Protein 2CA5 (pdb70)

Nearest PDB structures (foldseek):
  7rye-assembly1_G  TM=7.522E-01  e=7.775E-05  Salmonella enterica subsp. enterica serovar Typhimurium
  7syt-assembly1_O  TM=7.404E-01  e=2.334E+00  Oryctolagus cuniculus
  6ha8-assembly1_o  TM=7.551E-01  e=6.544E+00  Bacillus subtilis subsp. subtilis str. 168
  2ca5-assembly2_B  TM=1.017E+00  e=1.567E-07  Shigella flexneri
  7rye-assembly1_G  TM=8.542E-01  e=6.595E-05  Salmonella enterica subsp. enterica serovar Typhimurium

Organism: Shigella flexneri (NCBI:txid623)

InterPro domains:
  IPR011841 Type III secretion system, needle protein [TIGR02105] (12-82)
  IPR021123 Type III secretion, needle-protein-like [PF09392] (14-81)
  IPR037203 Type III secretion, needle-protein-like superfamily [SSF140129] (3-78)

Foldseek 3Di:
DDDLVVLVVVLVVLVVVCVVPVVPVVSVVVNVVSVVVSVVVVVVVVVVVVVVVVVVVVVVVD/DCCVLVVVLVVLVVLLVVLVVVCVVPVVDVVSVVVNVVSVVVNVVSVVVVVVVVVVVVVVD

CATH classification: 1.20.58.90

Structure (mmCIF, N/CA/C/O backbone):
data_2CA5
#
_entry.id   2CA5
#
_cell.length_a   183.203
_cell.length_b   28.123
_cell.length_c   27.723
_cell.angle_alpha   90.00
_cell.angle_beta   96.47
_cell.angle_gamma   90.00
#
_symmetry.space_group_name_H-M   'C 1 2 1'
#
loop_
_entity.id
_entity.type
_entity.pdbx_description
1 polymer MXIH
2 non-polymer 'ISOPROPYL ALCOHOL'
3 non-polymer GLYCEROL
4 non-polymer 'SODIUM ION'
5 water water
#
loop_
_atom_site.group_PDB
_atom_site.id
_atom_site.type_symbol
_atom_site.label_atom_id
_atom_site.label_alt_id
_atom_site.label_comp_id
_atom_site.label_asym_id
_atom_site.label_entity_id
_atom_site.label_seq_id
_atom_site.pdbx_PDB_ins_code
_atom_site.Cartn_x
_atom_site.Cartn_y
_atom_site.Cartn_z
_atom_site.occupancy
_atom_site.B_iso_or_equiv
_atom_site.auth_seq_id
_atom_site.auth_comp_id
_atom_site.auth_asym_id
_atom_site.auth_atom_id
_atom_site.pdbx_PDB_model_num
ATOM 1 N N . ASP A 1 20 ? 42.595 19.853 1.515 1.00 45.56 20 ASP A N 1
ATOM 2 C CA . ASP A 1 20 ? 42.292 20.837 0.479 1.00 44.86 20 ASP A CA 1
ATOM 3 C C . ASP A 1 20 ? 43.429 20.936 -0.541 1.00 48.20 20 ASP A C 1
ATOM 4 O O . ASP A 1 20 ? 44.062 21.980 -0.669 1.00 48.38 20 ASP A O 1
ATOM 9 N N . ASP A 1 21 ? 43.657 19.851 -1.276 1.00 43.96 21 ASP A N 1
ATOM 10 C CA . ASP A 1 21 ? 44.716 19.771 -2.284 1.00 43.48 21 ASP A CA 1
ATOM 11 C C . ASP A 1 21 ? 44.449 20.668 -3.507 1.00 46.17 21 ASP A C 1
ATOM 12 O O . ASP A 1 21 ? 43.350 20.666 -4.067 1.00 45.59 21 ASP A O 1
ATOM 17 N N . GLY A 1 22 ? 45.479 21.399 -3.930 1.00 41.81 22 GLY A N 1
ATOM 18 C CA . GLY A 1 22 ? 45.396 22.327 -5.061 1.00 41.11 22 GLY A CA 1
ATOM 19 C C . GLY A 1 22 ? 45.065 21.714 -6.428 1.00 43.65 22 GLY A C 1
ATOM 20 O O . GLY A 1 22 ? 44.152 22.174 -7.115 1.00 43.32 22 GLY A O 1
ATOM 21 N N . THR A 1 23 ? 45.834 20.718 -6.851 1.00 38.78 23 THR A N 1
ATOM 22 C CA . THR A 1 23 ? 45.590 20.097 -8.148 1.00 38.23 23 THR A CA 1
ATOM 23 C C . THR A 1 23 ? 44.249 19.368 -8.207 1.00 39.28 23 THR A C 1
ATOM 24 O O . THR A 1 23 ? 43.633 19.280 -9.271 1.00 38.50 23 THR A O 1
ATOM 28 N N . GLN A 1 24 ? 43.788 18.874 -7.060 1.00 33.18 24 GLN A N 1
ATOM 29 C CA . GLN A 1 24 ? 42.495 18.196 -6.984 1.00 32.03 24 GLN A CA 1
ATOM 30 C C . GLN A 1 24 ? 41.377 19.219 -7.136 1.00 33.61 24 GLN A C 1
ATOM 31 O O . GLN A 1 24 ? 40.351 18.947 -7.754 1.00 32.71 24 GLN A O 1
ATOM 37 N N . THR A 1 25 ? 41.600 20.405 -6.580 1.00 28.89 25 THR A N 1
ATOM 38 C CA . THR A 1 25 ? 40.647 21.505 -6.678 1.00 28.00 25 THR A CA 1
ATOM 39 C C . THR A 1 25 ? 40.567 22.019 -8.119 1.00 31.68 25 THR A C 1
ATOM 40 O O . THR A 1 25 ? 39.475 22.260 -8.643 1.00 30.24 25 THR A O 1
ATOM 44 N N . LEU A 1 26 ? 41.728 22.199 -8.749 1.00 28.18 26 LEU A N 1
ATOM 45 C CA . LEU A 1 26 ? 41.784 22.674 -10.132 1.00 28.01 26 LEU A CA 1
ATOM 46 C C . LEU A 1 26 ? 41.080 21.687 -11.051 1.00 28.18 26 LEU A C 1
ATOM 47 O O . LEU A 1 26 ? 40.418 22.080 -12.004 1.00 27.08 26 LEU A O 1
ATOM 52 N N . GLN A 1 27 ? 41.202 20.400 -10.750 1.00 24.40 27 GLN A N 1
ATOM 53 C CA . GLN A 1 27 ? 40.535 19.384 -11.559 1.00 24.06 27 GLN A CA 1
ATOM 54 C C . GLN A 1 27 ? 39.017 19.417 -11.386 1.00 24.74 27 GLN A C 1
ATOM 55 O O . GLN A 1 27 ? 38.271 19.109 -12.312 1.00 23.56 27 GLN A O 1
ATOM 61 N N . GLY A 1 28 ? 38.571 19.796 -10.192 1.00 20.40 28 GLY A N 1
ATOM 62 C CA . GLY A 1 28 ? 37.149 19.934 -9.904 1.00 19.33 28 GLY A CA 1
ATOM 63 C C . GLY A 1 28 ? 36.599 21.116 -10.702 1.00 20.64 28 GLY A C 1
ATOM 64 O O . GLY A 1 28 ? 35.533 21.023 -11.296 1.00 19.55 28 GLY A O 1
ATOM 65 N N . GLU A 1 29 ? 37.346 22.217 -10.729 1.00 17.42 29 GLU A N 1
ATOM 66 C CA . GLU A 1 29 ? 36.946 23.407 -11.484 1.00 17.31 29 GLU A CA 1
ATOM 67 C C . GLU A 1 29 ? 36.906 23.091 -12.976 1.00 19.98 29 GLU A C 1
ATOM 68 O O . GLU A 1 29 ? 36.013 23.544 -13.696 1.00 18.79 29 GLU A O 1
ATOM 74 N N . LEU A 1 30 ? 37.861 22.286 -13.425 1.00 17.55 30 LEU A N 1
ATOM 75 C CA . LEU A 1 30 ? 37.917 21.862 -14.825 1.00 17.86 30 LEU A CA 1
ATOM 76 C C . LEU A 1 30 ? 36.696 20.998 -15.161 1.00 20.31 30 LEU A C 1
ATOM 77 O O . LEU A 1 30 ? 36.065 21.171 -16.205 1.00 19.40 30 LEU A O 1
ATOM 82 N N . THR A 1 31 ? 36.334 20.093 -14.253 1.00 16.86 31 THR A N 1
ATOM 83 C CA . THR A 1 31 ? 35.168 19.237 -14.464 1.00 16.36 31 THR A CA 1
ATOM 84 C C . THR A 1 31 ? 33.870 20.041 -14.583 1.00 18.90 31 THR A C 1
ATOM 85 O O . THR A 1 31 ? 33.015 19.737 -15.414 1.00 18.58 31 THR A O 1
ATOM 89 N N . LEU A 1 32 ? 33.716 21.056 -13.743 1.00 15.90 32 LEU A N 1
ATOM 90 C CA . LEU A 1 32 ? 32.514 21.884 -13.772 1.00 16.16 32 LEU A CA 1
ATOM 91 C C . LEU A 1 32 ? 32.482 22.730 -15.047 1.00 18.23 32 LEU A C 1
ATOM 92 O O . LEU A 1 32 ? 31.421 22.973 -15.6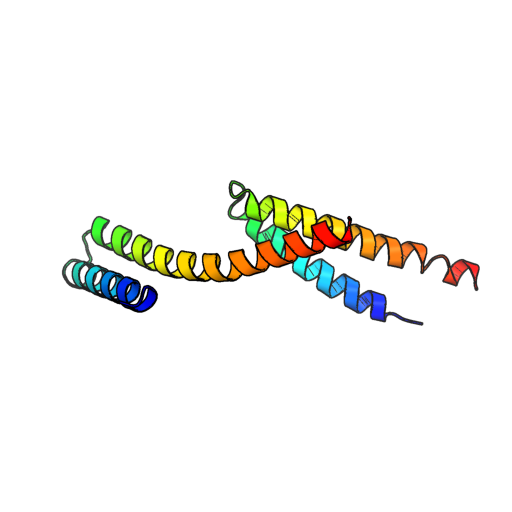18 1.00 17.24 32 LEU A O 1
ATOM 97 N N . ALA A 1 33 ? 33.651 23.155 -15.511 1.00 14.62 33 ALA A N 1
ATOM 98 C CA . ALA A 1 33 ? 33.714 23.928 -16.755 1.00 14.41 33 ALA A CA 1
ATOM 99 C C . ALA A 1 33 ? 33.337 23.019 -17.928 1.00 17.16 33 ALA A C 1
ATOM 100 O O . ALA A 1 33 ? 32.645 23.432 -18.860 1.00 16.89 33 ALA A O 1
ATOM 102 N N . LEU A 1 34 ? 33.771 21.766 -17.868 1.00 14.27 34 LEU A N 1
ATOM 103 C CA . LEU A 1 34 ? 33.448 20.817 -18.935 1.00 14.11 34 LEU A CA 1
ATOM 104 C C . LEU A 1 34 ? 31.943 20.566 -18.934 1.00 18.57 34 LEU A C 1
ATOM 105 O O . LEU A 1 34 ? 31.308 20.492 -19.981 1.00 18.85 34 LEU A O 1
ATOM 110 N N . ASP A 1 35 ? 31.380 20.456 -17.737 1.00 15.67 35 ASP A N 1
ATOM 111 C CA . ASP A 1 35 ? 29.956 20.205 -17.568 1.00 15.55 35 ASP A CA 1
ATOM 112 C C . ASP A 1 35 ? 29.105 21.302 -18.202 1.00 18.27 35 ASP A C 1
ATOM 113 O O . ASP A 1 35 ? 28.112 21.023 -18.874 1.00 17.38 35 ASP A O 1
ATOM 118 N N . LYS A 1 36 ? 29.491 22.554 -17.992 1.00 15.07 36 LYS A N 1
ATOM 119 C CA . LYS A 1 36 ? 28.738 23.666 -18.566 1.00 15.49 36 LYS A CA 1
ATOM 120 C C . LYS A 1 36 ? 28.804 23.631 -20.086 1.00 18.53 36 LYS A C 1
ATOM 121 O O . LYS A 1 36 ? 27.805 23.835 -20.774 1.00 17.83 36 LYS A O 1
ATOM 127 N N . LEU A 1 37 ? 29.994 23.364 -20.600 1.00 15.24 37 LEU A N 1
ATOM 128 C CA . LEU A 1 37 ? 30.218 23.294 -22.044 1.00 14.95 37 LEU A CA 1
ATOM 129 C C . LEU A 1 37 ? 29.423 22.121 -22.640 1.00 18.89 37 LEU A C 1
ATOM 130 O O . LEU A 1 37 ? 28.864 22.222 -23.734 1.00 18.30 37 LEU A O 1
ATOM 135 N N . ALA A 1 38 ? 29.437 20.991 -21.939 1.00 15.17 38 ALA A N 1
ATOM 136 C CA . ALA A 1 38 ? 28.764 19.776 -22.409 1.00 15.31 38 ALA A CA 1
ATOM 137 C C . ALA A 1 38 ? 27.261 19.981 -22.574 1.00 18.27 38 ALA A C 1
ATOM 138 O O . ALA A 1 38 ? 26.638 19.387 -23.451 1.00 17.23 38 ALA A O 1
ATOM 140 N N . LYS A 1 39 ? 26.678 20.814 -21.718 1.00 15.71 39 LYS A N 1
ATOM 141 C CA . LYS A 1 39 ? 25.238 21.083 -21.790 1.00 16.67 39 LYS A CA 1
ATOM 142 C C . LYS A 1 39 ? 24.875 22.139 -22.836 1.00 22.38 39 LYS A C 1
ATOM 143 O O . LYS A 1 39 ? 23.750 22.156 -23.336 1.00 23.17 39 LYS A O 1
ATOM 149 N N . ASN A 1 40 ? 25.810 23.032 -23.153 1.00 18.71 40 ASN A N 1
ATOM 150 C CA . ASN A 1 40 ? 25.536 24.101 -24.129 1.00 18.32 40 ASN A CA 1
ATOM 151 C C . ASN A 1 40 ? 26.749 24.346 -25.003 1.00 20.12 40 ASN A C 1
ATOM 152 O O . ASN A 1 40 ? 27.362 25.408 -24.937 1.00 18.98 40 ASN A O 1
ATOM 157 N N . PRO A 1 41 ? 27.083 23.364 -25.827 1.00 16.37 41 PRO A N 1
ATOM 158 C CA . PRO A 1 41 ? 28.276 23.427 -26.657 1.00 15.61 41 PRO A CA 1
ATOM 159 C C . PRO A 1 41 ? 28.303 24.485 -27.760 1.00 19.99 41 PRO A C 1
ATOM 160 O O . PRO A 1 41 ? 29.339 24.702 -28.366 1.00 18.48 41 PRO A O 1
ATOM 164 N N . SER A 1 42 ? 27.193 25.170 -28.006 1.00 18.96 42 SER A N 1
ATOM 165 C CA . SER A 1 42 ? 27.226 26.233 -29.013 1.00 19.92 42 SER A CA 1
ATOM 166 C C . SER A 1 42 ? 27.558 27.604 -28.398 1.00 24.67 42 SER A C 1
ATOM 167 O O . SER A 1 42 ? 27.701 28.599 -29.111 1.00 25.17 42 SER A O 1
ATOM 170 N N . ASN A 1 43 ? 27.713 27.646 -27.076 1.00 19.60 43 ASN A N 1
ATOM 171 C CA . ASN A 1 43 ? 28.077 28.890 -26.400 1.00 19.00 43 ASN A CA 1
ATOM 172 C C . ASN A 1 43 ? 29.606 29.016 -26.446 1.00 22.05 43 ASN A C 1
ATOM 173 O O . ASN A 1 43 ? 30.314 28.251 -25.798 1.00 20.74 43 ASN A O 1
ATOM 178 N N . PRO A 1 44 ? 30.118 29.954 -27.239 1.00 18.58 44 PRO A N 1
ATOM 179 C CA . PRO A 1 44 ? 31.570 30.110 -27.376 1.00 17.71 44 PRO A CA 1
ATOM 180 C C . PRO A 1 44 ? 32.259 30.592 -26.095 1.00 20.46 44 PRO A C 1
ATOM 181 O O . PRO A 1 44 ? 33.450 30.376 -25.901 1.00 20.83 44 PRO A O 1
ATOM 185 N N . GLN A 1 45 ? 31.517 31.247 -25.213 1.00 16.95 45 GLN A N 1
ATOM 186 C CA . GLN A 1 45 ? 32.121 31.720 -23.973 1.00 15.82 45 GLN A CA 1
ATOM 187 C C . GLN A 1 45 ? 32.463 30.542 -23.055 1.00 18.06 45 GLN A C 1
ATOM 188 O O . GLN A 1 45 ? 33.498 30.539 -22.389 1.00 16.56 45 GLN A O 1
ATOM 194 N N . LEU A 1 46 ? 31.602 29.531 -23.043 1.00 15.76 46 LEU A N 1
ATOM 195 C CA . LEU A 1 46 ? 31.837 28.329 -22.220 1.00 15.35 46 LEU A CA 1
ATOM 196 C C . LEU A 1 46 ? 33.022 27.535 -22.757 1.00 18.05 46 LEU A C 1
ATOM 197 O O . LEU A 1 46 ? 33.761 26.906 -21.996 1.00 16.34 46 LEU A O 1
ATOM 202 N N . LEU A 1 47 ? 33.214 27.576 -24.074 1.00 15.54 47 LEU A N 1
ATOM 203 C CA . LEU A 1 47 ? 34.365 26.912 -24.678 1.00 15.19 47 LEU A CA 1
ATOM 204 C C . LEU A 1 47 ? 35.640 27.634 -24.221 1.00 19.34 47 LEU A C 1
ATOM 205 O O . LEU A 1 47 ? 36.611 27.004 -23.787 1.00 18.26 47 LEU A O 1
ATOM 210 N N . ALA A 1 48 ? 35.628 28.962 -24.310 1.00 16.90 48 ALA A N 1
ATOM 211 C CA . ALA A 1 48 ? 36.787 29.764 -23.916 1.00 16.56 48 ALA A CA 1
ATOM 212 C C . ALA A 1 48 ? 37.112 29.555 -22.446 1.00 19.22 48 ALA A C 1
ATOM 213 O O . ALA A 1 48 ? 38.272 29.513 -22.063 1.00 18.72 48 ALA A O 1
ATOM 215 N N . GLU A 1 49 ? 36.082 29.450 -21.615 1.00 16.33 49 GLU A N 1
ATOM 216 C CA . GLU A 1 49 ? 36.299 29.237 -20.191 1.00 15.99 49 GLU A CA 1
ATOM 217 C C . GLU A 1 49 ? 36.922 27.866 -19.923 1.00 18.70 49 GLU A C 1
ATOM 218 O O . GLU A 1 49 ? 37.774 27.727 -19.048 1.00 18.26 49 GLU A O 1
ATOM 224 N N . TYR A 1 50 ? 36.488 26.850 -20.663 1.00 14.95 50 TYR A N 1
ATOM 225 C CA . TYR A 1 50 ? 37.055 25.518 -20.476 1.00 14.63 50 TYR A CA 1
ATOM 226 C C . TYR A 1 50 ? 38.518 25.509 -20.922 1.00 18.97 50 TYR A C 1
ATOM 227 O O . TYR A 1 50 ? 39.388 24.973 -20.231 1.00 18.77 50 TYR A O 1
ATOM 236 N N . GLN A 1 51 ? 38.786 26.141 -22.060 1.00 16.46 51 GLN A N 1
ATOM 237 C CA . GLN A 1 51 ? 40.145 26.239 -22.588 1.00 17.25 51 GLN A CA 1
ATOM 238 C C . GLN A 1 51 ? 41.029 26.940 -21.575 1.00 20.93 51 GLN A C 1
ATOM 239 O O . GLN A 1 51 ? 42.154 26.526 -21.327 1.00 20.19 51 GLN A O 1
ATOM 245 N N . SER A 1 52 ? 40.530 28.038 -21.021 1.00 18.54 52 SER A N 1
ATOM 246 C CA . SER A 1 52 ? 41.307 28.800 -20.050 1.00 19.10 52 SER A CA 1
ATOM 247 C C . SER A 1 52 ? 41.596 27.965 -18.797 1.00 22.61 52 SER A C 1
ATOM 248 O O . SER A 1 52 ? 42.714 27.959 -18.274 1.00 22.36 52 SER A O 1
ATOM 251 N N . LYS A 1 53 ? 40.603 27.217 -18.336 1.00 18.16 53 LYS A N 1
ATOM 252 C CA . LYS A 1 53 ? 40.814 26.376 -17.164 1.00 17.79 53 LYS A CA 1
ATOM 253 C C . LYS A 1 53 ? 41.818 25.262 -17.459 1.00 21.42 53 LYS A C 1
ATOM 254 O O . LYS A 1 53 ? 42.663 24.932 -16.621 1.00 20.60 53 LYS A O 1
ATOM 260 N N . LEU A 1 54 ? 41.736 24.682 -18.652 1.00 17.97 54 LEU A N 1
ATOM 261 C CA . LEU A 1 54 ? 42.656 23.610 -19.009 1.00 18.40 54 LEU A CA 1
ATOM 262 C C . LEU A 1 54 ? 44.086 24.168 -19.077 1.00 25.15 54 LEU A C 1
ATOM 263 O O . LEU A 1 54 ? 45.028 23.541 -18.594 1.00 25.39 54 LEU A O 1
ATOM 268 N N . SER A 1 55 ? 44.242 25.362 -19.642 1.00 22.86 55 SER A N 1
ATOM 269 C CA . SER A 1 55 ? 45.565 25.990 -19.720 1.00 23.50 55 SER A CA 1
ATOM 270 C C . SER A 1 55 ? 46.093 26.266 -18.314 1.00 28.58 55 SER A C 1
ATOM 271 O O . SER A 1 55 ? 47.263 26.038 -18.024 1.00 27.76 55 SER A O 1
ATOM 276 N N . GLU A 1 56 ? 45.214 26.745 -17.441 1.00 26.90 56 GLU A N 1
ATOM 277 C CA . GLU A 1 56 ? 45.575 27.009 -16.052 1.00 27.97 56 GLU A CA 1
ATOM 278 C C . GLU A 1 56 ? 46.163 25.774 -15.370 1.00 35.21 56 GLU A C 1
ATOM 279 O O . GLU A 1 56 ? 47.074 25.882 -14.550 1.00 34.68 56 GLU A O 1
ATOM 285 N N . TYR A 1 57 ? 45.645 24.599 -15.708 1.00 35.30 57 TYR A N 1
ATOM 286 C CA . TYR A 1 57 ? 46.159 23.365 -15.128 1.00 36.66 57 TYR A CA 1
ATOM 287 C C . TYR A 1 57 ? 47.577 23.106 -15.624 1.00 40.72 57 TYR A C 1
ATOM 288 O O . TYR A 1 57 ? 48.437 22.682 -14.862 1.00 40.89 57 TYR A O 1
ATOM 297 N N . THR A 1 58 ? 47.819 23.364 -16.907 1.00 36.95 58 THR A N 1
ATOM 298 C CA . THR A 1 58 ? 49.146 23.164 -17.486 1.00 36.50 58 THR A CA 1
ATOM 299 C C . THR A 1 58 ? 50.144 24.201 -16.961 1.00 39.98 58 THR A C 1
ATOM 300 O O . THR A 1 58 ? 51.310 23.885 -16.717 1.00 39.70 58 THR A O 1
ATOM 304 N N . LEU A 1 59 ? 49.688 25.435 -16.765 1.00 35.32 59 LEU A N 1
ATOM 305 C CA . LEU A 1 59 ? 50.561 26.473 -16.223 1.00 35.37 59 LEU A CA 1
ATOM 306 C C . LEU A 1 59 ? 51.022 26.068 -14.824 1.00 39.06 59 LEU A C 1
ATOM 307 O O . LEU A 1 59 ? 52.152 26.356 -14.419 1.00 37.73 59 LEU A O 1
ATOM 312 N N . TYR A 1 60 ? 50.131 25.407 -14.090 1.00 36.56 60 TYR A N 1
ATOM 313 C CA . TYR A 1 60 ? 50.425 24.942 -12.741 1.00 37.92 60 TYR A CA 1
ATOM 314 C C . TYR A 1 60 ? 51.617 23.981 -12.748 1.00 42.60 60 TYR A C 1
ATOM 315 O O . TYR A 1 60 ? 52.512 24.084 -11.904 1.00 43.19 60 TYR A O 1
ATOM 324 N N . ARG A 1 61 ? 51.645 23.073 -13.720 1.00 37.66 61 ARG A N 1
ATOM 325 C CA . ARG A 1 61 ? 52.739 22.117 -13.844 1.00 37.22 61 ARG A CA 1
ATOM 326 C C . ARG A 1 61 ? 54.020 22.803 -14.317 1.00 41.79 61 ARG A C 1
ATOM 327 O O . ARG A 1 61 ? 55.111 22.468 -13.865 1.00 41.95 61 ARG A O 1
ATOM 335 N N . ASN A 1 62 ? 53.885 23.779 -15.210 1.00 38.16 62 ASN A N 1
ATOM 336 C CA . ASN A 1 62 ? 55.042 24.523 -15.693 1.00 38.38 62 ASN A CA 1
ATOM 337 C C . ASN A 1 62 ? 55.676 25.313 -14.550 1.00 41.98 62 ASN A C 1
ATOM 338 O O . ASN A 1 62 ? 56.899 25.485 -14.497 1.00 41.67 62 ASN A O 1
ATOM 343 N N . ALA A 1 63 ? 54.842 25.770 -13.621 1.00 37.56 63 ALA A N 1
ATOM 344 C CA . ALA A 1 63 ? 55.321 26.518 -12.461 1.00 36.83 63 ALA A CA 1
ATOM 345 C C . ALA A 1 63 ? 56.183 25.650 -11.536 1.00 38.47 63 ALA A C 1
ATOM 346 O O . ALA A 1 63 ? 57.141 26.133 -10.936 1.00 37.03 63 ALA A O 1
ATOM 348 N N . GLN A 1 64 ? 55.848 24.369 -11.430 1.00 34.52 64 GLN A N 1
ATOM 349 C CA . GLN A 1 64 ? 56.603 23.447 -10.576 1.00 33.68 64 GLN A CA 1
ATOM 350 C C . GLN A 1 64 ? 58.024 23.202 -11.096 1.00 35.41 64 GLN A C 1
ATOM 351 O O . GLN A 1 64 ? 58.984 23.136 -10.323 1.00 35.60 64 GLN A O 1
ATOM 357 N N . SER A 1 65 ? 58.153 23.062 -12.409 1.00 28.95 65 SER A N 1
ATOM 358 C CA . SER A 1 65 ? 59.455 22.853 -13.029 1.00 27.43 65 SER A CA 1
ATOM 359 C C . SER A 1 65 ? 60.219 24.172 -13.074 1.00 26.89 65 SER A C 1
ATOM 360 O O . SER A 1 65 ? 61.450 24.192 -13.081 1.00 24.87 65 SER A O 1
ATOM 363 N N . ASN A 1 66 ? 59.478 25.278 -13.068 1.00 21.46 66 ASN A N 1
ATOM 364 C CA . ASN A 1 66 ? 60.085 26.604 -13.084 1.00 20.21 66 ASN A CA 1
ATOM 365 C C . ASN A 1 66 ? 60.856 26.862 -11.793 1.00 20.89 66 ASN A C 1
ATOM 366 O O . ASN A 1 66 ? 61.896 27.509 -11.805 1.00 18.58 66 ASN A O 1
ATOM 371 N N . THR A 1 67 ? 60.353 26.340 -10.680 1.00 17.49 67 THR A N 1
ATOM 372 C CA . THR A 1 67 ? 61.020 26.534 -9.391 1.00 18.00 67 THR A CA 1
ATOM 373 C C . THR A 1 67 ? 62.380 25.855 -9.408 1.00 21.53 67 THR A C 1
ATOM 374 O O . THR A 1 67 ? 63.377 26.424 -8.965 1.00 19.40 67 THR A O 1
ATOM 378 N N . VAL A 1 68 ? 62.420 24.648 -9.968 1.00 19.84 68 VAL A N 1
ATOM 379 C CA . VAL A 1 68 ? 63.663 23.896 -10.072 1.00 19.76 68 VAL A CA 1
ATOM 380 C C . VAL A 1 68 ? 64.621 24.635 -10.993 1.00 22.09 68 VAL A C 1
ATOM 381 O O . VAL A 1 68 ? 65.808 24.736 -10.705 1.00 20.99 68 VAL A O 1
ATOM 385 N N . LYS A 1 69 ? 64.099 25.172 -12.092 1.00 18.83 69 LYS A N 1
ATOM 386 C CA . LYS A 1 69 ? 64.938 25.918 -13.025 1.00 18.92 69 LYS A CA 1
ATOM 387 C C . LYS A 1 69 ? 65.565 27.114 -12.316 1.00 21.30 69 LYS A C 1
ATOM 388 O O . LYS A 1 69 ? 66.738 27.425 -12.514 1.00 21.01 69 LYS A O 1
ATOM 394 N N . VAL A 1 70 ? 64.786 27.785 -11.477 1.00 16.05 70 VAL A N 1
ATOM 395 C CA . VAL A 1 70 ? 65.329 28.917 -10.728 1.00 14.88 70 VAL A CA 1
ATOM 396 C C . VAL A 1 70 ? 66.476 28.459 -9.822 1.00 18.30 70 VAL A C 1
ATOM 397 O O . VAL A 1 70 ? 67.524 29.097 -9.756 1.00 17.88 70 VAL A O 1
ATOM 401 N N . ILE A 1 71 ? 66.266 27.355 -9.114 1.00 15.64 71 ILE A N 1
ATOM 402 C CA . ILE A 1 71 ? 67.286 26.823 -8.216 1.00 16.34 71 ILE A CA 1
ATOM 403 C C . ILE A 1 71 ? 68.589 26.499 -8.966 1.00 22.08 71 ILE A C 1
ATOM 404 O O . ILE A 1 71 ? 69.685 26.780 -8.476 1.00 21.42 71 ILE A O 1
ATOM 409 N N . LYS A 1 72 ? 68.465 25.935 -10.164 1.00 20.27 72 LYS A N 1
ATOM 410 C CA . LYS A 1 72 ? 69.638 25.625 -10.975 1.00 21.05 72 LYS A CA 1
ATOM 411 C C . LYS A 1 72 ? 70.365 26.915 -11.324 1.00 26.05 72 LYS A C 1
ATOM 412 O O . LYS A 1 72 ? 71.592 26.967 -11.309 1.00 26.41 72 LYS A O 1
ATOM 418 N N . ASP A 1 73 ? 69.599 27.964 -11.614 1.00 21.88 73 ASP A N 1
ATOM 419 C CA . ASP A 1 73 ? 70.176 29.263 -11.924 1.00 21.77 73 ASP A CA 1
ATOM 420 C C . ASP A 1 73 ? 70.874 29.837 -10.684 1.00 25.98 73 ASP A C 1
ATOM 421 O O . ASP A 1 73 ? 71.961 30.406 -10.783 1.00 25.13 73 ASP A O 1
ATOM 426 N N . VAL A 1 74 ? 70.256 29.678 -9.512 1.00 22.31 74 VAL A N 1
ATOM 427 C CA . VAL A 1 74 ? 70.859 30.164 -8.272 1.00 21.72 74 VAL A CA 1
ATOM 428 C C . VAL A 1 74 ? 72.218 29.475 -8.061 1.00 27.68 74 VAL A C 1
ATOM 429 O O . VAL A 1 74 ? 73.201 30.109 -7.662 1.00 26.23 74 VAL A O 1
ATOM 433 N N . ASP A 1 75 ? 72.250 28.165 -8.286 1.00 26.07 75 ASP A N 1
ATOM 434 C CA . ASP A 1 75 ? 73.478 27.395 -8.120 1.00 27.17 75 ASP A CA 1
ATOM 435 C C . ASP A 1 75 ? 74.536 27.876 -9.115 1.00 33.11 75 ASP A C 1
ATOM 436 O O . ASP A 1 75 ? 75.697 28.050 -8.755 1.00 32.52 75 ASP A O 1
ATOM 441 N N . ALA A 1 76 ? 74.126 28.118 -10.357 1.00 31.00 76 ALA A N 1
ATOM 442 C CA . ALA A 1 76 ? 75.056 28.606 -11.370 1.00 31.70 76 ALA A CA 1
ATOM 443 C C . ALA A 1 76 ? 75.686 29.920 -10.922 1.00 37.90 76 ALA A C 1
ATOM 444 O O . ALA A 1 76 ? 76.887 30.121 -11.077 1.00 38.26 76 ALA A O 1
ATOM 446 N N . ALA A 1 77 ? 74.875 30.804 -10.350 1.00 35.52 77 ALA A N 1
ATOM 447 C CA . ALA A 1 77 ? 75.367 32.093 -9.867 1.00 36.02 77 ALA A CA 1
ATOM 448 C C . ALA A 1 77 ? 76.330 31.903 -8.697 1.00 41.91 77 ALA A C 1
ATOM 449 O O . ALA A 1 77 ? 77.327 32.617 -8.578 1.00 41.97 77 ALA A O 1
ATOM 451 N N . ILE A 1 78 ? 76.030 30.933 -7.840 1.00 39.43 78 ILE A N 1
ATOM 452 C CA . ILE A 1 78 ? 76.872 30.636 -6.685 1.00 40.13 78 ILE A CA 1
ATOM 453 C C . ILE A 1 78 ? 78.263 30.189 -7.140 1.00 47.66 78 ILE A C 1
ATOM 454 O O . ILE A 1 78 ? 79.274 30.557 -6.544 1.00 47.09 78 ILE A O 1
ATOM 459 N N . LEU A 1 79 ? 78.306 29.393 -8.201 1.00 47.07 79 LEU A N 1
ATOM 460 C CA . LEU A 1 79 ? 79.570 28.895 -8.726 1.00 48.40 79 LEU A CA 1
ATOM 461 C C . LEU A 1 79 ? 80.410 30.012 -9.336 1.00 56.49 79 LEU A C 1
ATOM 462 O O . LEU A 1 79 ? 81.616 30.085 -9.106 1.00 56.39 79 LEU A O 1
ATOM 467 N N . GLU A 1 80 ? 79.773 30.886 -10.107 1.00 55.83 80 GLU A N 1
ATOM 468 C CA . GLU A 1 80 ? 80.484 32.003 -10.716 1.00 56.96 80 GLU A CA 1
ATOM 469 C C . GLU A 1 80 ? 80.936 32.986 -9.638 1.00 64.25 80 GLU A C 1
ATOM 470 O O . GLU A 1 80 ? 81.570 33.998 -9.934 1.00 64.18 80 GLU A O 1
ATOM 476 N N . HIS A 1 81 ? 80.630 32.655 -8.385 1.00 63.17 81 HIS A N 1
ATOM 477 C CA . HIS A 1 81 ? 80.998 33.471 -7.228 1.00 71.26 81 HIS A CA 1
ATOM 478 C C . HIS A 1 81 ? 80.770 34.961 -7.456 1.00 83.45 81 HIS A C 1
ATOM 479 O O . HIS A 1 81 ? 81.770 35.689 -7.629 1.00 85.82 81 HIS A O 1
ATOM 486 N N . LEU B 1 15 ? 91.726 10.297 -30.701 1.00 81.26 15 LEU B N 1
ATOM 487 C CA . LEU B 1 15 ? 90.419 10.388 -31.342 1.00 81.05 15 LEU B CA 1
ATOM 488 C C . LEU B 1 15 ? 89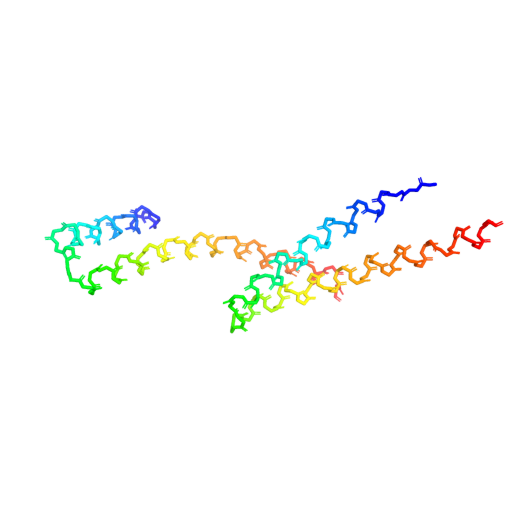.308 10.372 -30.299 1.00 85.25 15 LEU B C 1
ATOM 489 O O . LEU B 1 15 ? 89.120 9.379 -29.594 1.00 84.68 15 LEU B O 1
ATOM 494 N N . SER B 1 16 ? 88.588 11.485 -30.192 1.00 82.02 16 SER B N 1
ATOM 495 C CA . SER B 1 16 ? 87.500 11.596 -29.231 1.00 81.92 16 SER B CA 1
ATOM 496 C C . SER B 1 16 ? 86.314 12.364 -29.803 1.00 85.53 16 SER B C 1
ATOM 497 O O . SER B 1 16 ? 86.031 13.487 -29.384 1.00 85.07 16 SER B O 1
ATOM 500 N N . GLU B 1 17 ? 85.612 11.747 -30.748 1.00 81.86 17 GLU B N 1
ATOM 501 C CA . GLU B 1 17 ? 84.436 12.372 -31.338 1.00 81.51 17 GLU B CA 1
ATOM 502 C C . GLU B 1 17 ? 83.291 12.333 -30.329 1.00 84.69 17 GLU B C 1
ATOM 503 O O . GLU B 1 17 ? 82.118 12.441 -30.690 1.00 84.47 17 GLU B O 1
ATOM 509 N N . THR B 1 18 ? 83.653 12.177 -29.058 1.00 80.36 18 THR B N 1
ATOM 510 C CA . THR B 1 18 ? 82.690 12.164 -27.965 1.00 79.79 18 THR B CA 1
ATOM 511 C C . THR B 1 18 ? 82.365 13.616 -27.642 1.00 82.38 18 THR B C 1
ATOM 512 O O . THR B 1 18 ? 81.404 13.915 -26.931 1.00 81.76 18 THR B O 1
ATOM 516 N N . PHE B 1 19 ? 83.181 14.514 -28.185 1.00 78.10 19 PHE B N 1
ATOM 517 C CA . PHE B 1 19 ? 82.967 15.945 -28.035 1.00 77.33 19 PHE B CA 1
ATOM 518 C C . PHE B 1 19 ? 82.016 16.312 -29.166 1.00 79.26 19 PHE B C 1
ATOM 519 O O . PHE B 1 19 ? 81.514 17.433 -29.244 1.00 79.38 19 PHE B O 1
ATOM 527 N N . ASP B 1 20 ? 81.764 15.329 -30.026 1.00 73.49 20 ASP B N 1
ATOM 528 C CA . ASP B 1 20 ? 80.853 15.479 -31.155 1.00 72.15 20 ASP B CA 1
ATOM 529 C C . ASP B 1 20 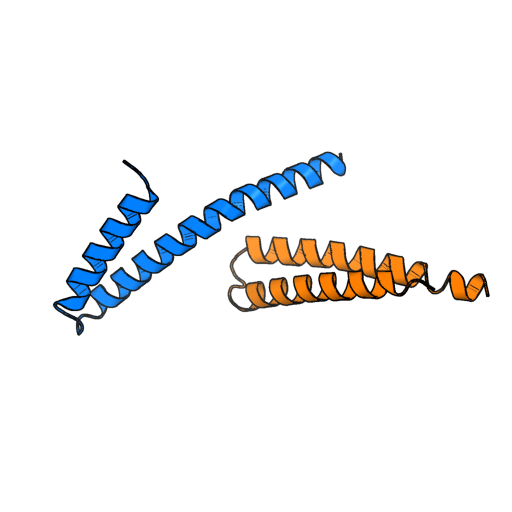? 79.449 15.111 -30.689 1.00 72.04 20 ASP B C 1
ATOM 530 O O . ASP B 1 20 ? 78.454 15.646 -31.181 1.00 71.46 20 ASP B O 1
ATOM 535 N N . ASP B 1 21 ? 79.383 14.199 -29.725 1.00 65.33 21 ASP B N 1
ATOM 536 C CA . ASP B 1 21 ? 78.116 13.768 -29.155 1.00 63.56 21 ASP B CA 1
ATOM 537 C C . ASP B 1 21 ? 77.588 14.875 -28.254 1.00 62.63 21 ASP B C 1
ATOM 538 O O . ASP B 1 21 ? 76.384 15.115 -28.192 1.00 61.69 21 ASP B O 1
ATOM 543 N N . GLY B 1 22 ? 78.505 15.550 -27.568 1.00 55.90 22 GLY B N 1
ATOM 544 C CA . GLY B 1 22 ? 78.158 16.626 -26.646 1.00 53.96 22 GLY B CA 1
ATOM 545 C C . GLY B 1 22 ? 77.619 17.865 -27.354 1.00 53.57 22 GLY B C 1
ATOM 546 O O . GLY B 1 22 ? 76.736 18.546 -26.833 1.00 52.15 22 GLY B O 1
ATOM 547 N N . THR B 1 23 ? 78.159 18.163 -28.531 1.00 48.57 23 THR B N 1
ATOM 548 C CA . THR B 1 23 ? 77.722 19.328 -29.288 1.00 48.10 23 THR B CA 1
ATOM 549 C C . THR B 1 23 ? 76.394 19.083 -29.993 1.00 50.38 23 THR B C 1
ATOM 550 O O . THR B 1 23 ? 75.638 20.019 -30.240 1.00 49.85 23 THR B O 1
ATOM 554 N N . GLN B 1 24 ? 76.114 17.822 -30.308 1.00 45.49 24 GLN B N 1
ATOM 555 C CA . GLN B 1 24 ? 74.870 17.457 -30.977 1.00 44.50 24 GLN B CA 1
ATOM 556 C C . GLN B 1 24 ? 73.705 17.581 -30.000 1.00 45.29 24 GLN B C 1
ATOM 557 O O . GLN B 1 24 ? 72.635 18.065 -30.356 1.00 45.28 24 GLN B O 1
ATOM 563 N N . THR B 1 25 ? 73.929 17.168 -28.758 1.00 38.94 25 THR B N 1
ATOM 564 C CA . THR B 1 25 ? 72.901 17.253 -27.725 1.00 37.23 25 THR B CA 1
ATOM 565 C C . THR B 1 25 ? 72.668 18.701 -27.282 1.00 38.30 25 THR B C 1
ATOM 566 O O . THR B 1 25 ? 71.544 19.085 -26.919 1.00 36.82 25 THR B O 1
ATOM 570 N N . LEU B 1 26 ? 73.741 19.490 -27.285 1.00 31.99 26 LEU B N 1
ATOM 571 C CA . LEU B 1 26 ? 73.656 20.899 -26.910 1.00 30.14 26 LEU B CA 1
ATOM 572 C C . LEU B 1 26 ? 72.956 21.658 -28.035 1.00 28.57 26 LEU B C 1
ATOM 573 O O . LEU B 1 26 ? 72.132 22.535 -27.787 1.00 26.88 26 LEU B O 1
ATOM 578 N N . GLN B 1 27 ? 73.269 21.298 -29.275 1.00 23.87 27 GLN B N 1
ATOM 579 C CA . GLN B 1 27 ? 72.636 21.937 -30.423 1.00 23.14 27 GLN B CA 1
ATOM 580 C C . GLN B 1 27 ? 71.142 21.627 -30.482 1.00 24.69 27 GLN B C 1
ATOM 581 O O . GLN B 1 27 ? 70.357 22.443 -30.956 1.00 23.17 27 GLN B O 1
ATOM 587 N N . GLY B 1 28 ? 70.764 20.441 -30.009 1.00 20.43 28 GLY B N 1
ATOM 588 C CA . GLY B 1 28 ? 69.366 20.021 -29.993 1.00 19.34 28 GLY B CA 1
ATOM 589 C C . GLY B 1 28 ? 68.610 20.805 -28.935 1.00 20.80 28 GLY B C 1
ATOM 590 O O . GLY B 1 28 ? 67.488 21.263 -29.161 1.00 18.98 28 GLY B O 1
ATOM 591 N N . GLU B 1 29 ? 69.237 20.981 -27.780 1.00 17.02 29 GLU B N 1
ATOM 592 C CA . GLU B 1 29 ? 68.624 21.741 -26.704 1.00 17.01 29 GLU B CA 1
ATOM 593 C C . GLU B 1 29 ? 68.457 23.194 -27.130 1.00 19.38 29 GLU B C 1
ATOM 594 O O . GLU B 1 29 ? 67.459 23.840 -26.806 1.00 17.35 29 GLU B O 1
ATOM 600 N N . LEU B 1 30 ? 69.451 23.701 -27.851 1.00 17.40 30 LEU B N 1
ATOM 601 C CA . LEU B 1 30 ? 69.429 25.077 -28.336 1.00 16.86 30 LEU B CA 1
ATOM 602 C C . LEU B 1 30 ? 68.286 25.247 -29.331 1.00 19.25 30 LEU B C 1
ATOM 603 O O . LEU B 1 30 ? 67.568 26.244 -29.298 1.00 18.02 30 LEU B O 1
ATOM 608 N N . THR B 1 31 ? 68.112 24.259 -30.204 1.00 15.21 31 THR B N 1
ATOM 609 C CA . THR B 1 31 ? 67.036 24.286 -31.195 1.00 14.96 31 THR B CA 1
ATOM 610 C C . THR B 1 31 ? 65.657 24.317 -30.526 1.00 17.83 31 THR B C 1
ATOM 611 O O . THR B 1 31 ? 64.774 25.078 -30.920 1.00 15.79 31 THR B O 1
ATOM 615 N N . LEU B 1 32 ? 65.468 23.469 -29.523 1.00 15.79 32 LEU B N 1
ATOM 616 C CA . LEU B 1 32 ? 64.191 23.418 -28.825 1.00 16.69 32 LEU B CA 1
ATOM 617 C C . LEU B 1 32 ? 63.922 24.734 -28.088 1.00 18.83 32 LEU B C 1
ATOM 618 O O . LEU B 1 32 ? 62.790 25.195 -28.018 1.00 18.02 32 LEU B O 1
ATOM 623 N N . ALA B 1 33 ? 64.971 25.335 -27.539 1.00 16.06 33 ALA B N 1
ATOM 624 C CA . ALA B 1 33 ? 64.842 26.616 -26.831 1.00 15.61 33 ALA B CA 1
ATOM 625 C C . ALA B 1 33 ? 64.447 27.723 -27.822 1.00 16.87 33 ALA B C 1
ATOM 626 O O . ALA B 1 33 ? 63.628 28.597 -27.521 1.00 15.04 33 ALA B O 1
ATOM 628 N N . LEU B 1 34 ? 65.032 27.684 -29.010 1.00 13.64 34 LEU B N 1
ATOM 629 C CA . LEU B 1 34 ? 64.716 28.685 -30.023 1.00 13.35 34 LEU B CA 1
ATOM 630 C C . LEU B 1 34 ? 63.284 28.494 -30.504 1.00 17.99 34 LEU B C 1
ATOM 631 O O . LEU B 1 34 ? 62.560 29.464 -30.711 1.00 18.44 34 LEU B O 1
ATOM 636 N N . ASP B 1 35 ? 62.874 27.239 -30.669 1.00 14.65 35 ASP B N 1
ATOM 637 C CA . ASP B 1 35 ? 61.514 26.933 -31.106 1.00 15.33 35 ASP B CA 1
ATOM 638 C C . ASP B 1 35 ? 60.489 27.538 -30.154 1.00 19.35 35 ASP B C 1
ATOM 639 O O . ASP B 1 35 ? 59.523 28.155 -30.585 1.00 18.75 35 ASP B O 1
ATOM 644 N N . LYS B 1 36 ? 60.705 27.365 -28.854 1.00 16.91 36 LYS B N 1
ATOM 645 C CA . LYS B 1 36 ? 59.783 27.913 -27.868 1.00 16.22 36 LYS B CA 1
ATOM 646 C C . LYS B 1 36 ? 59.741 29.438 -27.919 1.00 17.60 36 LYS B C 1
ATOM 647 O O . LYS B 1 36 ? 58.677 30.032 -27.821 1.00 15.75 36 LYS B O 1
ATOM 653 N N . LEU B 1 37 ? 60.904 30.065 -28.063 1.00 14.88 37 LEU B N 1
ATOM 654 C CA . LEU B 1 37 ? 60.996 31.525 -28.136 1.00 14.98 37 LEU B CA 1
ATOM 655 C C . LEU B 1 37 ? 60.296 32.043 -29.396 1.00 19.22 37 LEU B C 1
ATOM 656 O O . LEU B 1 37 ? 59.593 33.053 -29.369 1.00 17.79 37 LEU B O 1
ATOM 661 N N . ALA B 1 38 ? 60.466 31.320 -30.495 1.00 17.07 38 ALA B N 1
ATOM 662 C CA . ALA B 1 38 ? 59.851 31.697 -31.767 1.00 17.07 38 ALA B CA 1
ATOM 663 C C . ALA B 1 38 ? 58.321 31.742 -31.687 1.00 21.60 38 ALA B C 1
ATOM 664 O O . ALA B 1 38 ? 57.678 32.551 -32.360 1.00 20.80 38 ALA B O 1
ATOM 666 N N . LYS B 1 39 ? 57.742 30.868 -30.871 1.00 18.73 39 LYS B N 1
ATOM 667 C CA . LYS B 1 39 ? 56.289 30.797 -30.749 1.00 18.91 39 LYS B CA 1
ATOM 668 C C . LYS B 1 39 ? 55.694 31.781 -29.748 1.00 21.42 39 LYS B C 1
ATOM 669 O O . LYS B 1 39 ? 54.530 32.154 -29.860 1.00 21.54 39 LYS B O 1
ATOM 675 N N . ASN B 1 40 ? 56.497 32.201 -28.779 1.00 16.97 40 ASN B N 1
ATOM 676 C CA . ASN B 1 40 ? 56.047 33.119 -27.739 1.00 16.39 40 ASN B CA 1
ATOM 677 C C . ASN B 1 40 ? 57.190 34.081 -27.425 1.00 19.62 40 ASN B C 1
ATOM 678 O O . ASN B 1 40 ? 57.778 34.011 -26.353 1.00 18.59 40 ASN B O 1
ATOM 683 N N . PRO B 1 41 ? 57.516 34.956 -28.382 1.00 16.78 41 PRO B N 1
ATOM 684 C CA . PRO B 1 41 ? 58.621 35.895 -28.236 1.00 16.23 41 PRO B CA 1
ATOM 685 C C . PRO B 1 41 ? 58.453 37.002 -27.197 1.00 20.24 41 PRO B C 1
ATOM 686 O O . PRO B 1 41 ? 59.410 37.714 -26.900 1.00 19.40 41 PRO B O 1
ATOM 690 N N . SER B 1 42 ? 57.261 37.148 -26.632 1.00 18.42 42 SER B N 1
ATOM 691 C CA . SER B 1 42 ? 57.056 38.155 -25.588 1.00 19.33 42 SER B CA 1
ATOM 692 C C . SER B 1 42 ? 57.408 37.603 -24.206 1.00 25.06 42 SER B C 1
ATOM 693 O O . SER B 1 42 ? 57.511 38.353 -23.233 1.00 26.12 42 SER B O 1
ATOM 698 N N . ASN B 1 43 ? 57.584 36.287 -24.118 1.00 20.68 43 ASN B N 1
ATOM 699 C CA . ASN B 1 43 ? 57.897 35.641 -22.838 1.00 19.35 43 ASN B CA 1
ATOM 700 C C . ASN B 1 43 ? 59.379 35.819 -22.501 1.00 22.73 43 ASN B C 1
ATOM 701 O O . ASN B 1 43 ? 60.233 35.255 -23.170 1.00 22.66 43 ASN B O 1
ATOM 706 N N . PRO B 1 44 ? 59.694 36.649 -21.506 1.00 19.21 44 PRO B N 1
ATOM 707 C CA . PRO B 1 44 ? 61.093 36.918 -21.170 1.00 18.77 44 PRO B CA 1
ATOM 708 C C . PRO B 1 44 ? 61.891 35.738 -20.610 1.00 21.60 44 PRO B C 1
ATOM 709 O O . PRO B 1 44 ? 63.122 35.741 -20.662 1.00 21.59 44 PRO B O 1
ATOM 713 N N . GLN B 1 45 ? 61.205 34.748 -20.048 1.00 17.37 45 GLN B N 1
ATOM 714 C CA . GLN B 1 45 ? 61.892 33.579 -19.500 1.00 16.10 45 GLN B CA 1
ATOM 715 C C . GLN B 1 45 ? 62.415 32.733 -20.664 1.00 18.12 45 GLN B C 1
ATOM 716 O O . GLN B 1 45 ? 63.488 32.158 -20.587 1.00 16.36 45 GLN B O 1
ATOM 722 N N . LEU B 1 46 ? 61.658 32.684 -21.751 1.00 15.76 46 LEU B N 1
ATOM 723 C CA . LEU B 1 46 ? 62.074 31.919 -22.932 1.00 15.46 46 LEU B CA 1
ATOM 724 C C . LEU B 1 46 ? 63.285 32.587 -23.579 1.00 18.25 46 LEU B C 1
ATOM 725 O O . LEU B 1 46 ? 64.178 31.914 -24.095 1.00 16.23 46 LEU B O 1
ATOM 730 N N . LEU B 1 47 ? 63.335 33.914 -23.512 1.00 15.16 47 LEU B N 1
ATOM 731 C CA . LEU B 1 47 ? 64.478 34.640 -24.052 1.00 15.39 47 LEU B CA 1
ATOM 732 C C . LEU B 1 47 ? 65.702 34.354 -23.192 1.00 19.71 47 LEU B C 1
ATOM 733 O O . LEU B 1 47 ? 66.769 34.008 -23.702 1.00 18.37 47 LEU B O 1
ATOM 738 N N . ALA B 1 48 ? 65.550 34.497 -21.877 1.00 17.79 48 ALA B N 1
ATOM 739 C CA . ALA B 1 48 ? 66.674 34.239 -20.970 1.00 17.14 48 ALA B CA 1
ATOM 740 C C . ALA B 1 48 ? 67.195 32.810 -21.119 1.00 19.57 48 ALA B C 1
ATOM 741 O O . ALA B 1 48 ? 68.410 32.568 -21.090 1.00 18.41 48 ALA B O 1
ATOM 743 N N . GLU B 1 49 ? 66.280 31.857 -21.274 1.00 15.82 49 GLU B N 1
ATOM 744 C CA . GLU B 1 49 ? 66.680 30.466 -21.432 1.00 15.79 49 GLU B CA 1
ATOM 745 C C . GLU B 1 49 ? 67.433 30.255 -22.744 1.00 18.83 49 GLU B C 1
ATOM 746 O O . GLU B 1 49 ? 68.437 29.537 -22.785 1.00 18.31 49 GLU B O 1
ATOM 752 N N . TYR B 1 50 ? 66.983 30.909 -23.812 1.00 14.06 50 TYR B N 1
ATOM 753 C CA . TYR B 1 50 ? 67.687 30.762 -25.076 1.00 13.38 50 TYR B CA 1
ATOM 754 C C . TYR B 1 50 ? 69.083 31.385 -24.953 1.00 18.87 50 TYR B C 1
ATOM 755 O O . TYR B 1 50 ? 70.076 30.794 -25.385 1.00 19.02 50 TYR B O 1
ATOM 764 N N . GLN B 1 51 ? 69.159 32.578 -24.359 1.00 15.96 51 GLN B N 1
ATOM 765 C CA . GLN B 1 51 ? 70.450 33.258 -24.189 1.00 16.53 51 GLN B CA 1
ATOM 766 C C . GLN B 1 51 ? 71.427 32.373 -23.430 1.00 20.60 51 GLN B C 1
ATOM 767 O O . GLN B 1 51 ? 72.588 32.250 -23.805 1.00 19.13 51 GLN B O 1
ATOM 773 N N . SER B 1 52 ? 70.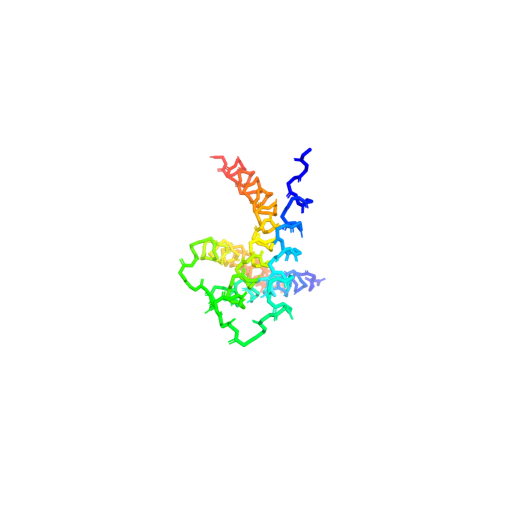958 31.797 -22.328 1.00 19.01 52 SER B N 1
ATOM 774 C CA . SER B 1 52 ? 71.795 30.935 -21.500 1.00 19.25 52 SER B CA 1
ATOM 775 C C . SER B 1 52 ? 72.254 29.696 -22.260 1.00 23.26 52 SER B C 1
ATOM 776 O O . SER B 1 52 ? 73.413 29.299 -22.174 1.00 23.46 52 SER B O 1
ATOM 781 N N . LYS B 1 53 ? 71.346 29.075 -23.004 1.00 19.24 53 LYS B N 1
ATOM 782 C CA . LYS B 1 53 ? 71.712 27.901 -23.782 1.00 18.04 53 LYS B CA 1
ATOM 783 C C . LYS B 1 53 ? 72.694 28.278 -24.897 1.00 20.78 53 LYS B C 1
ATOM 784 O O . LYS B 1 53 ? 73.599 27.508 -25.2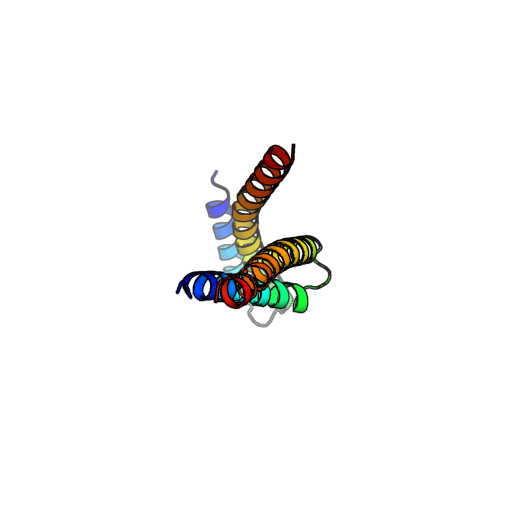28 1.00 20.18 53 LYS B O 1
ATOM 790 N N . LEU B 1 54 ? 72.527 29.464 -25.476 1.00 17.03 54 LEU B N 1
ATOM 791 C CA . LEU B 1 54 ? 73.427 29.893 -26.543 1.00 17.35 54 LEU B CA 1
ATOM 792 C C . LEU B 1 54 ? 74.844 30.102 -26.017 1.00 23.40 54 LEU B C 1
ATOM 793 O O . LEU B 1 54 ? 75.817 29.745 -26.684 1.00 23.10 54 LEU B O 1
ATOM 798 N N . SER B 1 55 ? 74.960 30.692 -24.832 1.00 21.62 55 SER B N 1
ATOM 799 C CA . SER B 1 55 ? 76.274 30.918 -24.220 1.00 22.34 55 SER B CA 1
ATOM 800 C C . SER B 1 55 ? 76.944 29.581 -23.928 1.00 27.71 55 SER B C 1
ATOM 801 O O . SER B 1 55 ? 78.116 29.377 -24.233 1.00 28.12 55 SER B O 1
ATOM 804 N N . GLU B 1 56 ? 76.181 28.666 -23.350 1.00 24.62 56 GLU B N 1
ATOM 805 C CA . GLU B 1 56 ? 76.688 27.344 -23.026 1.00 24.91 56 GLU B CA 1
ATOM 806 C C . GLU B 1 56 ? 77.156 26.633 -24.296 1.00 30.26 56 GLU B C 1
ATOM 807 O O . GLU B 1 56 ? 78.230 26.025 -24.323 1.00 29.91 56 GLU B O 1
ATOM 813 N N . TYR B 1 57 ? 76.363 26.734 -25.358 1.00 26.62 57 TYR B N 1
ATOM 814 C CA . TYR B 1 57 ? 76.719 26.101 -26.625 1.00 26.46 57 TYR B CA 1
ATOM 815 C C . TYR B 1 57 ? 77.953 26.732 -27.261 1.00 30.48 57 TYR B C 1
ATOM 816 O O . TYR B 1 57 ? 78.786 26.035 -27.840 1.00 29.53 57 TYR B O 1
ATOM 825 N N . THR B 1 58 ? 78.043 28.055 -27.185 1.00 28.16 58 THR B N 1
ATOM 826 C CA . THR B 1 58 ? 79.160 28.784 -27.775 1.00 28.94 58 THR B CA 1
ATOM 827 C C . THR B 1 58 ? 80.492 28.419 -27.119 1.00 36.31 58 THR B C 1
ATOM 828 O O . THR B 1 58 ? 81.499 28.215 -27.798 1.00 36.15 58 THR B O 1
ATOM 832 N N . LEU B 1 59 ? 80.478 28.292 -25.799 1.00 35.21 59 LEU B N 1
ATOM 833 C CA . LEU B 1 59 ? 81.673 27.909 -25.058 1.00 36.10 59 LEU B CA 1
ATOM 834 C C . LEU B 1 59 ? 82.105 26.498 -25.457 1.00 41.66 59 LEU B C 1
ATOM 835 O O . LEU B 1 59 ? 83.253 26.275 -25.843 1.00 41.71 59 LEU B O 1
ATOM 840 N N . TYR B 1 60 ? 81.170 25.555 -25.375 1.00 38.56 60 TYR B N 1
ATOM 841 C CA . TYR B 1 60 ? 81.426 24.162 -25.718 1.00 38.76 60 TYR B CA 1
ATOM 842 C C . TYR B 1 60 ? 81.944 24.025 -27.143 1.00 42.40 60 TYR B C 1
ATOM 843 O O . TYR B 1 60 ? 82.902 23.296 -27.399 1.00 41.44 60 TYR B O 1
ATOM 852 N N . ARG B 1 61 ? 81.301 24.721 -28.074 1.00 39.33 61 ARG B N 1
ATOM 853 C CA . ARG B 1 61 ? 81.693 24.659 -29.477 1.00 39.04 61 ARG B CA 1
ATOM 854 C C . ARG B 1 61 ? 83.071 25.269 -29.689 1.00 44.96 61 ARG B C 1
ATOM 855 O O . ARG B 1 61 ? 83.858 24.785 -30.501 1.00 44.60 61 ARG B O 1
ATOM 863 N N . ASN B 1 62 ? 83.361 26.336 -28.955 1.00 42.91 62 ASN B N 1
ATOM 864 C CA . ASN B 1 62 ? 84.658 26.986 -29.056 1.00 43.73 62 ASN B CA 1
ATOM 865 C C . ASN B 1 62 ? 85.743 26.063 -28.491 1.00 50.10 62 ASN B C 1
ATOM 866 O O . ASN B 1 62 ? 86.807 25.893 -29.092 1.00 49.57 62 ASN B O 1
ATOM 871 N N . ALA B 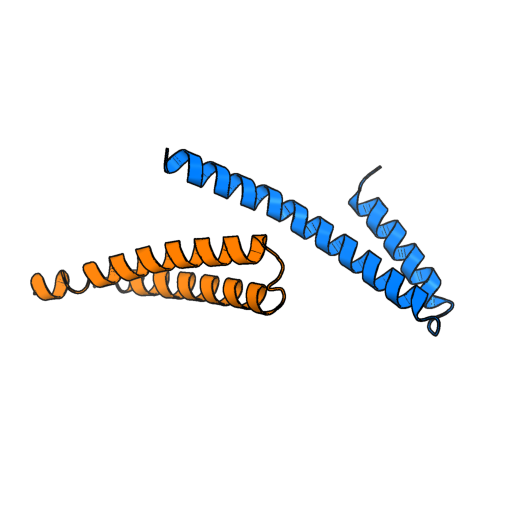1 63 ? 85.450 25.449 -27.349 1.00 48.10 63 ALA B N 1
ATOM 872 C CA . ALA B 1 63 ? 86.388 24.544 -26.692 1.00 48.87 63 ALA B CA 1
ATOM 873 C C . ALA B 1 63 ? 86.787 23.401 -27.614 1.00 55.93 63 ALA B C 1
ATOM 874 O O . ALA B 1 63 ? 87.960 23.033 -27.703 1.00 55.55 63 ALA B O 1
ATOM 876 N N . GLN B 1 64 ? 85.802 22.819 -28.283 1.00 54.73 64 GLN B N 1
ATOM 877 C CA . GLN B 1 64 ? 86.077 21.709 -29.182 1.00 55.76 64 GLN B CA 1
ATOM 878 C C . GLN B 1 64 ? 86.884 22.158 -30.406 1.00 62.01 64 GLN B C 1
ATOM 879 O O . GLN B 1 64 ? 87.731 21.416 -30.909 1.00 61.68 64 GLN B O 1
ATOM 885 N N . SER B 1 65 ? 86.648 23.381 -30.867 1.00 60.04 65 SER B N 1
ATOM 886 C CA . SER B 1 65 ? 87.387 23.920 -32.003 1.00 60.62 65 SER B CA 1
ATOM 887 C C . SER B 1 65 ? 88.839 24.198 -31.611 1.00 66.41 65 SER B C 1
ATOM 888 O O . SER B 1 65 ? 89.767 23.798 -32.311 1.00 65.98 65 SER B O 1
ATOM 891 N N . ASN B 1 66 ? 89.023 24.877 -30.483 1.00 64.75 66 ASN B N 1
ATOM 892 C CA . ASN B 1 66 ? 90.350 25.181 -29.976 1.00 65.49 66 ASN B CA 1
ATOM 893 C C . ASN B 1 66 ? 91.076 23.862 -29.793 1.00 72.53 66 ASN B C 1
ATOM 894 O O . ASN B 1 66 ? 92.283 23.793 -29.990 1.00 72.39 66 ASN B O 1
ATOM 899 N N . THR B 1 67 ? 90.371 22.813 -29.387 1.00 71.38 67 THR B N 1
ATOM 900 C CA . THR B 1 67 ? 91.011 21.522 -29.174 1.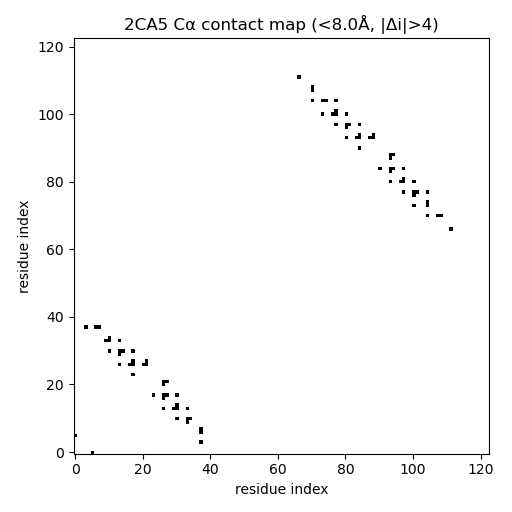00 72.16 67 THR B CA 1
ATOM 901 C C . THR B 1 67 ? 91.601 21.016 -30.515 1.00 79.11 67 THR B C 1
ATOM 902 O O . THR B 1 67 ? 92.823 20.925 -30.696 1.00 78.71 67 THR B O 1
ATOM 906 N N . VAL B 1 68 ? 90.659 20.775 -31.418 1.00 78.50 68 VAL B N 1
ATOM 907 C CA . VAL B 1 68 ? 90.795 20.231 -32.765 1.00 79.46 68 VAL B CA 1
ATOM 908 C C . VAL B 1 68 ? 91.486 21.237 -33.668 1.00 83.71 68 VAL B C 1
ATOM 909 O O . VAL B 1 68 ? 90.971 21.593 -34.740 1.00 83.40 68 VAL B O 1
ATOM 913 N N . LYS B 1 69 ? 92.640 21.682 -33.215 1.00 80.38 69 LYS B N 1
ATOM 914 C CA . LYS B 1 69 ? 93.537 22.528 -33.988 1.00 80.36 69 LYS B CA 1
ATOM 915 C C . LYS B 1 69 ? 94.791 22.092 -33.283 1.00 84.19 69 LYS B C 1
ATOM 916 O O . LYS B 1 69 ? 95.894 22.114 -33.830 1.00 83.76 69 LYS B O 1
ATOM 922 N N . VAL B 1 70 ? 94.569 21.771 -32.016 1.00 80.58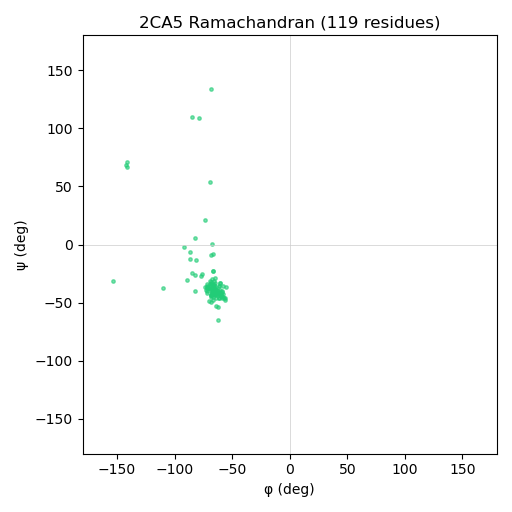 70 VAL B N 1
ATOM 923 C CA . VAL B 1 70 ? 95.626 21.371 -31.085 1.00 80.38 70 VAL B CA 1
ATOM 924 C C . VAL B 1 70 ? 96.020 19.897 -31.194 1.00 84.88 70 VAL B C 1
ATOM 925 O O . VAL B 1 70 ? 96.898 19.404 -30.504 1.00 84.59 70 VAL B O 1
ATOM 929 N N . ILE B 1 71 ? 95.421 19.235 -32.208 1.00 81.94 71 ILE B N 1
ATOM 930 C CA . ILE B 1 71 ? 95.666 17.870 -32.581 1.00 82.05 71 ILE B CA 1
ATOM 931 C C . ILE B 1 71 ? 96.399 18.043 -33.918 1.00 87.13 71 ILE B C 1
ATOM 932 O O . ILE B 1 71 ? 97.353 17.318 -34.224 1.00 86.95 71 ILE B O 1
ATOM 937 N N . LYS B 1 72 ? 95.965 19.034 -34.681 1.00 84.32 72 LYS B N 1
ATOM 938 C CA . LYS B 1 72 ? 96.571 19.395 -35.971 1.00 84.39 72 LYS B CA 1
ATOM 939 C C . LYS B 1 72 ? 97.963 19.940 -35.703 1.00 89.00 72 LYS B C 1
ATOM 940 O O . LYS B 1 72 ? 98.860 19.817 -36.551 1.00 88.72 72 LYS B O 1
ATOM 946 N N . ASP B 1 73 ? 98.148 20.543 -34.532 1.00 85.92 73 ASP B N 1
ATOM 947 C CA . ASP B 1 73 ? 99.456 21.065 -34.139 1.00 85.84 73 ASP B CA 1
ATOM 948 C C . ASP B 1 73 ? 100.282 19.916 -33.586 1.00 89.57 73 ASP B C 1
ATOM 949 O O . ASP B 1 73 ? 101.480 19.814 -33.852 1.00 88.95 73 ASP B O 1
ATOM 954 N N . VAL B 1 74 ? 99.629 19.049 -32.820 1.00 86.18 74 VAL B N 1
ATOM 955 C CA . VAL B 1 74 ? 100.290 17.882 -32.255 1.00 86.01 74 VAL B CA 1
ATOM 956 C C . VAL B 1 74 ? 100.793 17.010 -33.399 1.00 90.36 74 VAL B C 1
ATOM 957 O O . VAL B 1 74 ? 101.914 16.499 -33.362 1.00 90.06 74 VAL B O 1
ATOM 961 N N . ASP B 1 75 ? 99.957 16.855 -34.422 1.00 87.08 75 ASP B N 1
ATOM 962 C CA . ASP B 1 75 ? 100.310 16.054 -35.587 1.00 87.01 75 ASP B CA 1
ATOM 963 C C . ASP B 1 75 ? 101.397 16.738 -36.409 1.00 90.82 75 ASP B C 1
ATOM 964 O O . ASP B 1 75 ? 102.467 16.171 -36.636 1.00 90.36 75 ASP B O 1
#

Sequence (123 aa):
DDGTQTLQGELTLALDKLAKNPSNPQLLAEYQSKLSEYTLYRNAQSNTVKVIKDVDAAILEHLSETFDDGTQTLQGELTLALDKLAKNPSNPQLLAEYQSKLSEYTLYRNAQSNTVKVIKDVD

Solvent-accessible surface area: 9780 Å² total; per-residue (Å²): 193,74,38,32,129,65,21,119,35,74,30,78,109,16,88,57,106,25,72,146,84,99,109,58,104,101,28,82,46,81,43,96,69,41,76,56,74,78,63,119,80,104,84,45,94,55,39,86,86,88,89,101,141,100,73,70,57,53,107,112,143,191,220,83,130,98,70,65,99,13,7,138,64,20,92,32,75,22,81,122,18,87,64,95,24,74,159,63,98,102,47,104,66,21,82,53,50,42,96,73,43,74,64,80,25,59,126,61,114,75,44,30,36,88,61,78,123,89,96,162,117,121,153

Secondary structure (DSSP, 8-state):
--HHHHHHHHHHHHHHHHHH-TT-HHHHHHHHHHHHHHHHHHHHHHHHHHHHHHHHHHHHT-/--THHHHHHHHHHHHHHHHHHHHHH-TT-HHHHHHHHHHHHHHHHHHHHHHHHTTTTTTT-

B-factor: mean 39.36, std 23.67, range [13.35, 131.64]

GO terms:
  GO:0042802 identical protein binding (F, IPI)

Radius of gyration: 22.54 Å; Cα contacts (8 Å, |Δi|>4): 46; chains: 2; bounding box: 75×28×36 Å